Protein AF-A0A2D6EZR2-F1 (afdb_monomer_lite)

pLDDT: mean 89.32, std 11.62, range [48.03, 97.94]

Secondary structure (DSSP, 8-state):
-HHHHHHHHTT-HHHHHHHHHHHHHHHHHHHHHHHHTTS---HHHHHHHHHH-HHHHHHHHHHHT--SHHHHHHHHHHH-GGGGG-HHHHHHHHH-TT-----

Radius of gyration: 16.13 Å; chains: 1; bounding box: 43×36×36 Å

Structure (mmCIF, N/CA/C/O backbone):
data_AF-A0A2D6EZR2-F1
#
_entry.id   AF-A0A2D6EZR2-F1
#
loop_
_atom_site.group_PDB
_atom_site.id
_atom_site.type_symbol
_atom_site.label_atom_id
_atom_site.label_alt_id
_atom_site.label_comp_id
_atom_site.label_asym_id
_atom_site.label_entity_id
_atom_site.label_seq_id
_atom_site.pdbx_PDB_ins_code
_atom_site.Cartn_x
_atom_site.Cartn_y
_atom_site.Cartn_z
_atom_site.occupancy
_atom_site.B_iso_or_equiv
_atom_site.auth_seq_id
_atom_site.auth_comp_id
_atom_site.auth_asym_id
_atom_site.auth_atom_id
_atom_site.pdbx_PDB_model_num
ATOM 1 N N . MET A 1 1 ? 32.219 -17.964 -10.263 1.00 48.03 1 MET A N 1
ATOM 2 C CA . MET A 1 1 ? 31.200 -17.883 -11.337 1.00 48.03 1 MET A CA 1
ATOM 3 C C . MET A 1 1 ? 29.995 -17.030 -10.932 1.00 48.03 1 MET A C 1
ATOM 5 O O . MET A 1 1 ? 29.201 -16.687 -11.798 1.00 48.03 1 MET A O 1
ATOM 9 N N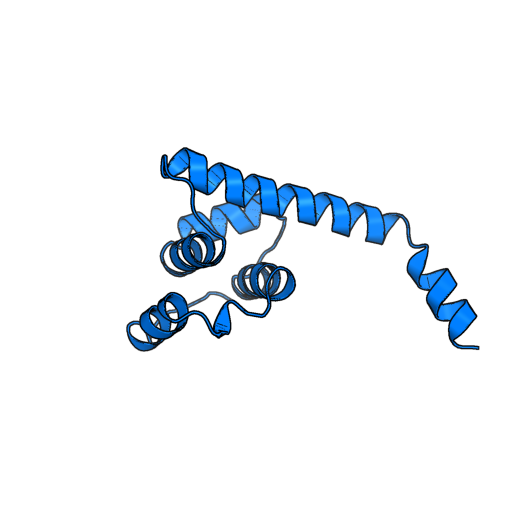 . ASP A 1 2 ? 29.881 -16.636 -9.661 1.00 58.06 2 ASP A N 1
ATOM 10 C CA . ASP A 1 2 ? 28.706 -15.923 -9.141 1.00 58.06 2 ASP A CA 1
ATOM 11 C C . ASP A 1 2 ? 28.730 -14.414 -9.393 1.00 58.06 2 ASP A C 1
ATOM 13 O O . ASP A 1 2 ? 27.693 -13.836 -9.676 1.00 58.06 2 ASP A O 1
ATOM 17 N N . ILE A 1 3 ? 29.907 -13.780 -9.431 1.00 63.03 3 ILE A N 1
ATOM 18 C CA . ILE A 1 3 ? 30.030 -12.337 -9.717 1.00 63.03 3 ILE A CA 1
ATOM 19 C C . ILE A 1 3 ? 29.526 -11.998 -11.127 1.00 63.03 3 ILE A C 1
ATOM 21 O O . ILE A 1 3 ? 28.819 -11.015 -11.310 1.00 63.03 3 ILE A O 1
ATOM 25 N N . VAL A 1 4 ? 29.839 -12.835 -12.120 1.00 59.41 4 VAL A N 1
ATOM 26 C CA . VAL A 1 4 ? 29.399 -12.624 -13.508 1.00 59.41 4 VAL A CA 1
ATOM 27 C C . VAL A 1 4 ? 27.883 -12.801 -13.632 1.00 59.41 4 VAL A C 1
ATOM 29 O O . VAL A 1 4 ? 27.243 -11.996 -14.296 1.00 59.41 4 VAL A O 1
ATOM 32 N N . LYS A 1 5 ? 27.285 -13.777 -12.933 1.00 58.00 5 LYS A N 1
ATOM 33 C CA . LYS A 1 5 ? 25.820 -13.925 -12.865 1.00 58.00 5 LYS A CA 1
ATOM 34 C C . LYS A 1 5 ? 25.151 -12.743 -12.160 1.00 58.00 5 LYS A C 1
ATOM 36 O O . LYS A 1 5 ? 24.130 -12.269 -12.638 1.00 58.00 5 LYS A O 1
ATOM 41 N N . THR A 1 6 ? 25.739 -12.231 -11.080 1.00 57.53 6 THR A N 1
ATOM 42 C CA . THR A 1 6 ? 25.234 -11.046 -10.370 1.00 57.53 6 THR A CA 1
ATOM 43 C C . THR A 1 6 ? 25.328 -9.781 -11.223 1.00 57.53 6 THR A C 1
ATOM 45 O O . THR A 1 6 ? 24.393 -8.990 -11.227 1.00 57.53 6 THR A O 1
ATOM 48 N N . ILE A 1 7 ? 26.411 -9.596 -11.985 1.00 60.84 7 ILE A N 1
ATOM 49 C CA . ILE A 1 7 ? 26.564 -8.458 -12.905 1.00 60.84 7 ILE A CA 1
ATOM 50 C C . ILE A 1 7 ? 25.560 -8.565 -14.058 1.00 60.84 7 ILE A C 1
ATOM 52 O O . ILE A 1 7 ? 24.853 -7.602 -14.321 1.00 60.84 7 ILE A O 1
ATOM 56 N N . ILE A 1 8 ? 25.433 -9.736 -14.692 1.00 59.50 8 ILE A N 1
ATOM 57 C CA . ILE A 1 8 ? 24.481 -9.951 -15.792 1.00 59.50 8 ILE A CA 1
ATOM 58 C C . ILE A 1 8 ? 23.031 -9.751 -15.313 1.00 59.50 8 ILE A C 1
ATOM 60 O O . ILE A 1 8 ? 22.269 -9.064 -15.986 1.00 59.50 8 ILE A O 1
ATOM 64 N N . ASN A 1 9 ? 22.667 -10.249 -14.124 1.00 56.34 9 ASN A N 1
ATOM 65 C CA . ASN A 1 9 ? 21.323 -10.059 -13.561 1.00 56.34 9 ASN A CA 1
ATOM 66 C C . ASN A 1 9 ? 21.025 -8.601 -13.170 1.00 56.34 9 ASN A C 1
ATOM 68 O O . ASN A 1 9 ? 19.887 -8.167 -13.300 1.00 56.34 9 ASN A O 1
ATOM 72 N N . ASN A 1 10 ? 22.029 -7.818 -12.756 1.00 56.59 10 ASN A N 1
ATOM 73 C CA . ASN A 1 10 ? 21.879 -6.378 -12.486 1.00 56.59 10 ASN A CA 1
ATOM 74 C C . ASN A 1 10 ? 21.791 -5.511 -13.755 1.00 56.59 10 ASN A C 1
ATOM 76 O O . ASN A 1 10 ? 21.779 -4.284 -13.657 1.00 56.59 10 ASN A O 1
ATOM 80 N N . THR A 1 11 ? 21.758 -6.124 -14.940 1.00 67.00 11 THR A N 1
ATOM 81 C CA . THR A 1 11 ? 21.687 -5.415 -16.223 1.00 67.00 11 THR A CA 1
ATOM 82 C C . THR A 1 11 ? 20.395 -5.702 -16.976 1.00 67.00 11 THR A C 1
ATOM 84 O O . THR A 1 11 ? 20.356 -5.438 -18.170 1.00 67.00 11 THR A O 1
ATOM 87 N N . ASP A 1 12 ? 19.353 -6.246 -16.337 1.00 83.62 12 ASP A N 1
ATOM 88 C CA . ASP A 1 12 ? 18.046 -6.371 -16.988 1.00 83.62 12 ASP A CA 1
ATOM 89 C C . ASP A 1 12 ? 17.374 -4.985 -17.053 1.00 83.62 12 ASP A C 1
ATOM 91 O O . ASP A 1 12 ? 16.854 -4.495 -16.041 1.00 83.62 12 ASP A O 1
ATOM 95 N N . PRO A 1 13 ? 17.389 -4.312 -18.222 1.00 86.88 13 PRO A N 1
ATOM 96 C CA . PRO A 1 13 ? 16.846 -2.967 -18.336 1.00 86.88 13 PRO A CA 1
ATOM 97 C C . PRO A 1 13 ? 15.327 -2.952 -18.142 1.00 86.88 13 PRO A C 1
ATOM 99 O O . PRO A 1 13 ? 14.786 -1.923 -17.742 1.00 86.88 13 PRO A O 1
ATOM 102 N N . VAL A 1 14 ? 14.649 -4.076 -18.400 1.00 89.31 14 VAL A N 1
ATOM 103 C CA . VAL A 1 14 ? 13.202 -4.214 -18.235 1.00 89.31 14 VAL A CA 1
ATOM 104 C C . VAL A 1 14 ? 12.873 -4.216 -16.750 1.00 89.31 14 VAL A C 1
ATOM 106 O O . VAL A 1 14 ? 12.080 -3.394 -16.300 1.00 89.31 14 VAL A O 1
ATOM 109 N N . HIS A 1 15 ? 13.549 -5.059 -15.968 1.00 86.38 15 HIS A N 1
ATOM 110 C CA . HIS A 1 15 ? 13.362 -5.097 -14.519 1.00 86.38 15 HIS A CA 1
ATOM 111 C C . HIS A 1 15 ? 13.646 -3.741 -13.856 1.00 86.38 15 HIS A C 1
ATOM 113 O O . HIS A 1 15 ? 12.838 -3.258 -13.067 1.00 86.38 15 HIS A O 1
ATOM 119 N N . ILE A 1 16 ? 14.745 -3.077 -14.234 1.00 88.38 16 ILE A N 1
ATOM 120 C CA . ILE A 1 16 ? 15.097 -1.750 -13.701 1.00 88.38 16 ILE A CA 1
ATOM 121 C C . ILE A 1 16 ? 14.037 -0.700 -14.061 1.00 88.38 16 ILE A C 1
ATOM 123 O O . ILE A 1 16 ? 13.725 0.165 -13.238 1.00 88.38 16 ILE A O 1
ATOM 127 N N . ALA A 1 17 ? 13.501 -0.740 -15.284 1.00 89.50 17 ALA A N 1
ATOM 128 C CA . ALA A 1 17 ? 12.430 0.161 -15.696 1.00 89.50 17 ALA A CA 1
ATOM 129 C C . ALA A 1 17 ? 11.176 -0.056 -14.839 1.00 89.50 17 ALA A C 1
ATOM 131 O O . ALA A 1 17 ? 10.663 0.914 -14.280 1.00 89.50 17 ALA A O 1
ATOM 132 N N . TYR A 1 18 ? 10.767 -1.314 -14.646 1.00 89.06 18 TYR A N 1
ATOM 133 C CA . TYR A 1 18 ? 9.628 -1.664 -13.798 1.00 89.06 18 TYR A CA 1
ATOM 134 C C . TYR A 1 18 ? 9.816 -1.229 -12.344 1.00 89.06 18 TYR A C 1
ATOM 136 O O . TYR A 1 18 ? 8.910 -0.626 -11.776 1.00 89.06 18 TYR A O 1
ATOM 144 N N . GLU A 1 19 ? 10.982 -1.460 -11.730 1.00 88.38 19 GLU A N 1
ATOM 145 C CA . GLU A 1 19 ? 11.215 -1.033 -10.342 1.00 88.38 19 GLU A CA 1
ATOM 146 C C . GLU A 1 19 ? 11.137 0.492 -10.181 1.00 88.38 19 GLU A C 1
ATOM 148 O O . GLU A 1 19 ? 10.579 0.996 -9.201 1.00 88.38 19 GLU A O 1
ATOM 153 N N . ARG A 1 20 ? 11.669 1.248 -11.151 1.00 90.81 20 ARG A N 1
ATOM 154 C CA . ARG A 1 20 ? 11.610 2.718 -11.139 1.00 90.81 20 ARG A CA 1
ATOM 155 C C . ARG A 1 20 ? 10.193 3.235 -11.330 1.00 90.81 20 ARG A C 1
ATOM 157 O O . ARG A 1 20 ? 9.782 4.145 -10.610 1.00 90.81 20 ARG A O 1
ATOM 164 N N . GLU A 1 21 ? 9.471 2.676 -12.292 1.00 92.19 21 GLU A N 1
ATOM 165 C CA . GLU A 1 21 ? 8.083 3.035 -12.566 1.00 92.19 21 GLU A CA 1
ATOM 166 C C . GLU A 1 21 ? 7.199 2.719 -11.363 1.00 92.19 21 GLU A C 1
ATOM 168 O O . GLU A 1 21 ? 6.483 3.592 -10.877 1.00 92.19 21 GLU A O 1
ATOM 173 N N . TYR A 1 22 ? 7.349 1.530 -10.784 1.00 92.00 22 TYR A N 1
ATOM 174 C CA . TYR A 1 22 ? 6.647 1.144 -9.569 1.00 92.00 22 TYR A CA 1
ATOM 175 C C . TYR A 1 22 ? 6.952 2.094 -8.401 1.00 92.00 22 TYR A C 1
ATOM 177 O O . TYR A 1 22 ? 6.035 2.590 -7.743 1.00 92.00 22 TYR A O 1
ATOM 185 N N . GLY A 1 23 ? 8.229 2.409 -8.154 1.00 93.38 23 GLY A N 1
ATOM 186 C CA . GLY A 1 23 ? 8.614 3.361 -7.111 1.00 93.38 23 GLY A CA 1
ATOM 187 C C . GLY A 1 23 ? 7.974 4.739 -7.313 1.00 93.38 23 GLY A C 1
ATOM 188 O O . GLY A 1 23 ? 7.520 5.364 -6.353 1.00 93.38 23 GLY A O 1
ATOM 189 N N . HIS A 1 24 ? 7.878 5.194 -8.564 1.00 95.69 24 HIS A N 1
ATOM 190 C CA . HIS A 1 24 ? 7.189 6.429 -8.919 1.00 95.69 24 HIS A CA 1
ATOM 191 C C . HIS A 1 24 ? 5.677 6.349 -8.654 1.00 95.69 24 HIS A C 1
ATOM 193 O O . HIS A 1 24 ? 5.140 7.222 -7.971 1.00 95.69 24 HIS A O 1
ATOM 199 N N . LEU A 1 25 ? 5.002 5.294 -9.120 1.00 96.38 25 LEU A N 1
ATOM 200 C CA . LEU A 1 25 ? 3.565 5.068 -8.917 1.00 96.38 25 LEU A CA 1
ATOM 201 C C . LEU A 1 25 ? 3.204 4.992 -7.428 1.00 96.38 25 LEU A C 1
ATOM 203 O O . LEU A 1 25 ? 2.256 5.643 -6.982 1.00 96.38 25 LEU A O 1
ATOM 207 N N . PHE A 1 26 ? 4.015 4.296 -6.630 1.00 96.44 26 PHE A N 1
ATOM 208 C CA . PHE A 1 26 ? 3.847 4.204 -5.181 1.00 96.44 26 PHE A CA 1
ATOM 209 C C . PHE A 1 26 ? 3.896 5.581 -4.497 1.00 96.44 26 PHE A C 1
ATOM 211 O O . PHE A 1 26 ? 3.051 5.911 -3.656 1.00 96.44 26 PHE A O 1
ATOM 218 N N . LEU A 1 27 ? 4.870 6.419 -4.866 1.00 96.19 27 LEU A N 1
ATOM 219 C CA . LEU A 1 27 ? 4.999 7.778 -4.332 1.00 96.19 27 LEU A CA 1
ATOM 220 C C . LEU A 1 27 ? 3.880 8.704 -4.830 1.00 96.19 27 LEU A C 1
ATOM 222 O O . LEU A 1 27 ? 3.386 9.534 -4.059 1.00 96.19 27 LEU A O 1
ATOM 226 N N . CYS A 1 28 ? 3.437 8.543 -6.077 1.00 96.88 28 CYS A N 1
ATOM 227 C CA . CYS A 1 28 ? 2.263 9.225 -6.617 1.00 96.88 28 CYS A CA 1
ATOM 228 C C . CYS A 1 28 ? 1.003 8.871 -5.825 1.00 96.88 28 CYS A C 1
ATOM 230 O O . CYS A 1 28 ? 0.276 9.778 -5.421 1.00 96.88 28 CYS A O 1
ATOM 232 N N . PHE A 1 29 ? 0.790 7.595 -5.493 1.00 97.44 29 PHE A N 1
ATOM 233 C CA . PHE A 1 29 ? -0.309 7.181 -4.622 1.00 97.44 29 PHE A CA 1
ATOM 234 C C . PHE A 1 29 ? -0.208 7.828 -3.235 1.00 97.44 29 PHE A C 1
ATOM 236 O O . PHE A 1 29 ? -1.172 8.414 -2.742 1.00 97.44 29 PHE A O 1
ATOM 2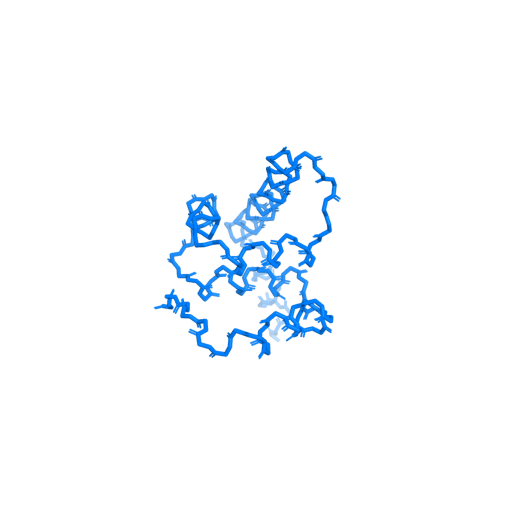43 N N . CYS A 1 30 ? 0.970 7.793 -2.606 1.00 97.38 30 CYS A N 1
ATOM 244 C CA . CYS A 1 30 ? 1.173 8.416 -1.295 1.00 97.38 30 CYS A CA 1
ATOM 245 C C . CYS A 1 30 ? 0.885 9.930 -1.321 1.00 97.38 30 CYS A C 1
ATOM 247 O O . CYS A 1 30 ? 0.280 10.476 -0.391 1.00 97.38 30 CYS A O 1
ATOM 249 N N . THR A 1 31 ? 1.273 10.602 -2.405 1.00 97.50 31 THR A N 1
ATOM 250 C CA . THR A 1 31 ? 0.995 12.025 -2.645 1.00 97.50 31 THR A CA 1
ATOM 251 C C . THR A 1 31 ? -0.499 12.270 -2.848 1.00 97.50 31 THR A C 1
ATOM 253 O O . THR A 1 31 ? -1.065 13.157 -2.209 1.00 97.50 31 THR A O 1
ATOM 256 N N . PHE A 1 32 ? -1.161 11.447 -3.662 1.00 97.31 32 PHE A N 1
ATOM 257 C CA . PHE A 1 32 ? -2.606 11.479 -3.877 1.00 97.31 32 PHE A CA 1
ATOM 258 C C . PHE A 1 32 ? -3.376 11.375 -2.556 1.00 97.31 32 PHE A C 1
ATOM 260 O O . PHE A 1 32 ? -4.249 12.201 -2.290 1.00 97.31 32 PHE A O 1
ATOM 267 N N . ILE A 1 33 ? -3.004 10.442 -1.674 1.00 97.81 33 ILE A N 1
ATOM 268 C CA . ILE A 1 33 ? -3.637 10.308 -0.355 1.00 97.81 33 ILE A CA 1
ATOM 269 C C . ILE A 1 33 ? -3.465 11.582 0.481 1.00 97.81 33 ILE A C 1
ATOM 271 O O . ILE A 1 33 ? -4.422 12.029 1.117 1.00 97.81 33 ILE A O 1
ATOM 275 N N . CYS A 1 34 ? -2.282 12.203 0.463 1.00 97.94 34 CYS A N 1
ATOM 276 C CA . CYS A 1 34 ? -2.055 13.464 1.173 1.00 97.94 34 CYS A CA 1
ATOM 277 C C . CYS A 1 34 ? -2.943 14.601 0.641 1.00 97.94 34 CYS A C 1
ATOM 279 O O . CYS A 1 34 ? -3.459 15.391 1.435 1.00 97.94 34 CYS A O 1
ATOM 281 N N . ILE A 1 35 ? -3.151 14.663 -0.679 1.00 97.75 35 ILE A N 1
ATOM 282 C CA . ILE A 1 35 ? -4.020 15.652 -1.334 1.00 97.75 35 ILE A CA 1
ATOM 283 C C . ILE A 1 35 ? -5.484 15.410 -0.955 1.00 97.75 35 ILE A C 1
ATOM 285 O O . ILE A 1 35 ? -6.141 16.316 -0.449 1.00 97.75 35 ILE A O 1
ATOM 289 N N . VAL A 1 36 ? -5.987 14.184 -1.123 1.00 96.19 36 VAL A N 1
ATOM 290 C CA . VAL A 1 36 ? -7.390 13.832 -0.832 1.00 96.19 36 VAL A CA 1
ATOM 291 C C . VAL A 1 36 ? -7.735 14.038 0.641 1.00 96.19 36 VAL A C 1
ATOM 293 O O . VAL A 1 36 ? -8.836 14.471 0.971 1.00 96.19 36 VAL A O 1
ATOM 296 N N . LYS A 1 37 ? -6.799 13.749 1.550 1.00 95.81 37 LYS A N 1
ATOM 297 C CA . LYS A 1 37 ? -6.986 13.986 2.989 1.00 95.81 37 LYS A CA 1
ATOM 298 C C . LYS A 1 37 ? -6.667 15.421 3.414 1.00 95.81 37 LYS A C 1
ATOM 300 O O . LYS A 1 37 ? -6.829 15.727 4.593 1.00 95.81 37 LYS A O 1
ATOM 305 N N . ASN A 1 38 ? -6.202 16.269 2.492 1.00 96.88 38 ASN A N 1
ATOM 306 C CA . ASN A 1 38 ? -5.713 17.624 2.749 1.00 96.88 38 ASN A CA 1
ATOM 307 C C . ASN A 1 38 ? -4.775 17.692 3.970 1.00 96.88 38 ASN A C 1
ATOM 309 O O . ASN A 1 38 ? -4.909 18.534 4.861 1.00 96.88 38 ASN A O 1
ATOM 313 N N . LYS A 1 39 ? -3.862 16.722 4.070 1.00 97.12 39 LYS A N 1
ATOM 314 C CA . LYS A 1 39 ? -2.982 16.549 5.226 1.00 97.12 39 LYS A CA 1
ATOM 315 C C . LYS A 1 39 ? -1.692 15.874 4.799 1.00 97.12 39 LYS A C 1
ATOM 317 O O . LYS A 1 39 ? -1.714 14.842 4.137 1.00 97.12 39 LYS A O 1
ATOM 322 N N . LYS A 1 40 ? -0.557 16.404 5.259 1.00 96.81 40 LYS A N 1
ATOM 323 C CA . LYS A 1 40 ? 0.736 15.731 5.108 1.00 96.81 40 LYS A CA 1
ATOM 324 C C . LYS A 1 40 ? 0.773 14.503 6.019 1.00 96.81 40 LYS A C 1
ATOM 326 O O . LYS A 1 40 ? 0.818 14.635 7.243 1.00 96.81 40 LYS A O 1
ATOM 331 N N . LEU A 1 41 ? 0.729 13.319 5.421 1.00 96.19 41 LEU A N 1
ATOM 332 C CA . LEU A 1 41 ? 0.761 12.042 6.126 1.00 96.19 41 LEU A CA 1
ATOM 333 C C . LEU A 1 41 ? 2.122 11.373 5.944 1.00 96.19 41 LEU A C 1
ATOM 335 O O . LEU A 1 41 ? 2.781 11.530 4.921 1.00 96.19 41 LEU A O 1
ATOM 339 N N . ASN A 1 42 ? 2.547 10.631 6.964 1.00 95.25 42 ASN A N 1
ATOM 340 C CA . ASN A 1 42 ? 3.691 9.735 6.849 1.00 95.25 42 ASN A CA 1
ATOM 341 C C . ASN A 1 42 ? 3.229 8.346 6.389 1.00 95.25 42 ASN A C 1
ATOM 343 O O . ASN A 1 42 ? 2.042 8.013 6.462 1.00 95.25 42 ASN A O 1
ATOM 347 N N . LEU A 1 43 ? 4.183 7.526 5.955 1.00 95.69 43 LEU A N 1
ATOM 348 C CA . LEU A 1 43 ? 3.897 6.208 5.403 1.00 95.69 43 LEU A CA 1
ATOM 349 C C . LEU A 1 43 ? 3.095 5.289 6.352 1.00 95.69 43 LEU A C 1
ATOM 351 O O . LEU A 1 43 ? 2.118 4.705 5.887 1.00 95.69 43 LEU A O 1
ATOM 355 N N . PRO A 1 44 ? 3.375 5.217 7.674 1.00 96.19 44 PRO A N 1
ATOM 356 C CA . PRO A 1 44 ? 2.545 4.436 8.595 1.00 96.19 44 PRO A CA 1
ATOM 357 C C . PRO A 1 44 ? 1.072 4.852 8.631 1.00 96.19 44 PRO A C 1
ATOM 359 O O . PRO A 1 44 ? 0.201 3.990 8.719 1.00 96.19 44 PRO A O 1
ATOM 362 N N . ASN A 1 45 ? 0.775 6.154 8.566 1.00 96.00 45 ASN A N 1
ATOM 363 C CA . ASN A 1 45 ? -0.608 6.633 8.542 1.00 96.00 45 ASN A CA 1
ATOM 364 C C . ASN A 1 45 ? -1.290 6.349 7.198 1.00 96.00 45 ASN A C 1
ATOM 366 O O . ASN A 1 45 ? -2.473 6.025 7.181 1.00 96.00 45 ASN A O 1
ATOM 370 N N . ILE A 1 46 ? -0.559 6.439 6.082 1.00 97.00 46 ILE A N 1
ATOM 371 C CA . ILE A 1 46 ? -1.080 6.069 4.756 1.00 97.00 46 ILE A CA 1
ATOM 372 C C . ILE A 1 46 ? -1.396 4.571 4.717 1.00 97.00 46 ILE A C 1
ATOM 374 O O . ILE A 1 46 ? -2.487 4.184 4.310 1.00 97.00 46 ILE A O 1
ATOM 378 N N . PHE A 1 47 ? -0.486 3.734 5.216 1.00 96.81 47 PHE A N 1
ATOM 379 C CA . PHE A 1 47 ? -0.711 2.295 5.311 1.00 96.81 47 PHE A CA 1
ATOM 380 C C . PHE A 1 47 ? -1.897 1.955 6.220 1.00 96.81 47 PHE A C 1
ATOM 382 O O . PHE A 1 47 ? -2.705 1.097 5.886 1.00 96.81 47 PHE A O 1
ATOM 389 N N . LEU A 1 48 ? -2.059 2.664 7.342 1.00 95.50 48 LEU A N 1
ATOM 390 C CA . LEU A 1 48 ? -3.218 2.490 8.216 1.00 95.50 48 LEU A CA 1
ATOM 391 C C . LEU A 1 48 ? -4.541 2.812 7.501 1.00 95.50 48 LEU A C 1
ATOM 393 O O . LEU A 1 48 ? -5.489 2.041 7.621 1.00 95.50 48 LEU A O 1
ATOM 397 N N . LEU A 1 49 ? -4.602 3.907 6.734 1.00 95.50 49 LEU A N 1
ATOM 398 C CA . LEU A 1 49 ? -5.778 4.241 5.916 1.00 95.50 49 LEU A CA 1
ATOM 399 C C . LEU A 1 49 ? -6.077 3.145 4.890 1.00 95.50 49 LEU A C 1
ATOM 401 O O . LEU A 1 49 ? -7.233 2.790 4.681 1.00 95.50 49 LEU A O 1
ATOM 405 N N . LEU A 1 50 ? -5.031 2.590 4.283 1.00 95.31 50 LEU A N 1
ATOM 406 C CA . LEU A 1 50 ? -5.147 1.514 3.312 1.00 95.31 50 LEU A CA 1
ATOM 407 C C . LEU A 1 50 ? -5.667 0.212 3.945 1.00 95.31 50 LEU A C 1
ATOM 409 O O . LEU A 1 50 ? -6.469 -0.492 3.336 1.00 95.31 50 LEU A O 1
ATOM 413 N N . LEU A 1 51 ? -5.280 -0.104 5.183 1.00 93.75 51 LEU A N 1
ATOM 414 C CA . LEU A 1 51 ? -5.852 -1.237 5.924 1.00 93.75 51 LEU A CA 1
ATOM 415 C C . LEU A 1 51 ? -7.338 -1.022 6.254 1.00 93.75 51 LEU A C 1
ATOM 417 O O . LEU A 1 51 ? -8.124 -1.969 6.221 1.00 93.75 51 LEU A O 1
ATOM 421 N N . GLN A 1 52 ? -7.728 0.220 6.539 1.00 93.50 52 GLN A N 1
ATOM 422 C CA . GLN A 1 52 ? -9.087 0.593 6.943 1.00 93.50 52 GLN A CA 1
ATOM 423 C C . GLN A 1 52 ? -10.084 0.652 5.784 1.00 93.50 52 GLN A C 1
ATOM 425 O O . GLN A 1 52 ? -11.251 0.318 5.967 1.00 93.50 52 GLN A O 1
ATOM 430 N N . ASP A 1 53 ? -9.644 1.079 4.603 1.00 94.31 53 ASP A N 1
ATOM 431 C CA . ASP A 1 53 ? -10.534 1.400 3.490 1.00 94.31 53 ASP A CA 1
ATOM 432 C C . ASP A 1 53 ? -10.263 0.492 2.286 1.00 94.31 53 ASP A C 1
ATOM 434 O O . ASP A 1 53 ? -9.233 0.593 1.615 1.00 94.31 53 ASP A O 1
ATOM 438 N N . LYS A 1 54 ? -11.221 -0.394 1.993 1.00 93.88 54 LYS A N 1
ATOM 439 C CA . LYS A 1 54 ? -11.150 -1.287 0.831 1.00 93.88 54 LYS A CA 1
ATOM 440 C C . LYS A 1 54 ? -11.100 -0.506 -0.482 1.00 93.88 54 LYS A C 1
ATOM 442 O O . LYS A 1 54 ? -10.349 -0.894 -1.365 1.00 93.88 54 LYS A O 1
ATOM 447 N N . ASN A 1 55 ? -11.833 0.597 -0.617 1.00 94.62 55 ASN A N 1
ATOM 448 C CA . ASN A 1 55 ? -11.836 1.368 -1.861 1.00 94.62 55 ASN A CA 1
ATOM 449 C C . ASN A 1 55 ? -10.466 2.002 -2.115 1.00 94.62 55 ASN A C 1
ATOM 451 O O . ASN A 1 55 ? -10.019 2.051 -3.256 1.00 94.62 55 ASN A O 1
ATOM 455 N N . LEU A 1 56 ? -9.761 2.428 -1.061 1.00 95.44 56 LEU A N 1
ATOM 456 C CA . LEU A 1 56 ? -8.378 2.892 -1.201 1.00 95.44 56 LEU A CA 1
ATOM 457 C C . LEU A 1 56 ? -7.426 1.771 -1.628 1.00 95.44 56 LEU A C 1
ATOM 459 O O . LEU A 1 56 ? -6.504 2.044 -2.395 1.00 95.44 56 LEU A O 1
ATOM 463 N N . ARG A 1 57 ? -7.650 0.526 -1.181 1.00 95.75 57 ARG A N 1
ATOM 464 C CA . ARG A 1 57 ? -6.903 -0.634 -1.698 1.00 95.75 57 ARG A CA 1
ATOM 465 C C . ARG A 1 57 ? -7.175 -0.864 -3.173 1.00 95.75 57 ARG A C 1
ATOM 467 O O . ARG A 1 57 ? -6.221 -1.028 -3.916 1.00 95.75 57 ARG A O 1
ATOM 474 N N . GLU A 1 58 ? -8.434 -0.816 -3.601 1.00 96.19 58 GLU A N 1
ATOM 475 C CA . GLU A 1 58 ? -8.782 -0.967 -5.020 1.00 96.19 58 GLU A CA 1
ATOM 476 C C . GLU A 1 58 ? -8.163 0.146 -5.879 1.00 96.19 58 GLU A C 1
ATOM 478 O O . GLU A 1 58 ? -7.623 -0.122 -6.945 1.00 96.19 58 GLU A O 1
ATOM 483 N N . VAL A 1 59 ? -8.131 1.390 -5.392 1.00 96.38 59 VAL A N 1
ATOM 484 C CA . VAL A 1 59 ? -7.425 2.483 -6.083 1.00 96.38 59 VAL A CA 1
ATOM 485 C C . VAL A 1 59 ? -5.921 2.211 -6.172 1.00 96.38 59 VAL A C 1
ATOM 487 O O . VAL A 1 59 ? -5.331 2.430 -7.227 1.00 96.38 59 VAL A O 1
ATOM 490 N N . PHE A 1 60 ? -5.294 1.721 -5.098 1.00 97.00 60 PHE A N 1
ATOM 491 C CA . PHE A 1 60 ? -3.878 1.346 -5.130 1.00 97.00 60 PHE A CA 1
ATOM 492 C C . PHE A 1 60 ? -3.613 0.223 -6.139 1.00 97.00 60 PHE A C 1
ATOM 494 O O . PHE A 1 60 ? -2.678 0.339 -6.924 1.00 97.00 60 PHE A O 1
ATOM 501 N N . LYS A 1 61 ? -4.449 -0.823 -6.146 1.00 96.44 61 LYS A N 1
ATOM 502 C CA . LYS A 1 61 ? -4.392 -1.938 -7.104 1.00 96.44 61 LYS A CA 1
ATOM 503 C C . LYS A 1 61 ? -4.418 -1.446 -8.544 1.00 96.44 61 LYS A C 1
ATOM 505 O O . LYS A 1 61 ? -3.519 -1.766 -9.310 1.00 96.44 61 LYS A O 1
ATOM 510 N N . CYS A 1 62 ? -5.374 -0.577 -8.868 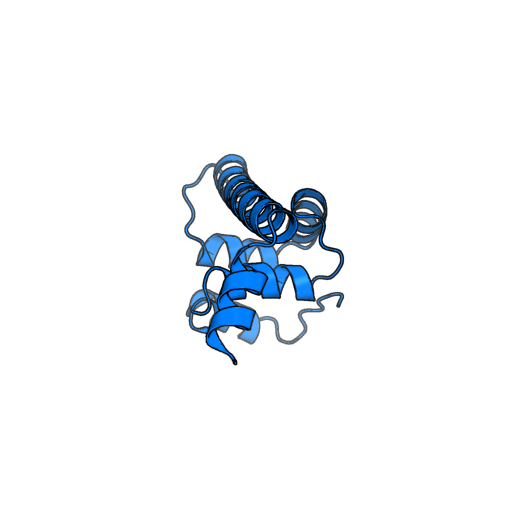1.00 95.50 62 CYS A N 1
ATOM 511 C CA . CYS A 1 62 ? -5.490 0.014 -10.200 1.00 95.50 62 CYS A CA 1
ATOM 512 C C . CYS A 1 62 ? -4.287 0.887 -10.590 1.00 95.50 62 CYS A C 1
ATOM 514 O O . CYS A 1 62 ? -3.912 0.910 -11.755 1.00 95.50 62 CYS A O 1
ATOM 516 N N . ILE A 1 63 ? -3.704 1.642 -9.651 1.00 94.69 63 ILE A N 1
ATOM 517 C CA . ILE A 1 63 ? -2.576 2.547 -9.944 1.00 94.69 63 ILE A CA 1
ATOM 518 C C . ILE A 1 63 ? -1.261 1.780 -10.091 1.00 94.69 63 ILE A C 1
ATOM 520 O O . ILE A 1 63 ? -0.447 2.135 -10.936 1.00 94.69 63 ILE A O 1
ATOM 524 N N . CYS A 1 64 ? -1.038 0.777 -9.245 1.00 94.12 64 CYS A N 1
ATOM 525 C CA . CYS A 1 64 ? 0.221 0.039 -9.169 1.00 94.12 64 CYS A CA 1
ATOM 526 C C . CYS A 1 64 ? 0.205 -1.280 -9.953 1.00 94.12 64 CYS A C 1
ATOM 528 O O . CYS A 1 64 ? 1.189 -2.007 -9.869 1.00 94.12 64 CYS A O 1
ATOM 530 N N . ASP A 1 65 ? -0.885 -1.577 -10.667 1.00 92.94 65 ASP A N 1
ATOM 531 C CA . ASP A 1 65 ? -1.091 -2.811 -11.436 1.00 92.94 65 ASP A CA 1
ATOM 532 C C . ASP A 1 65 ? -0.854 -4.081 -10.597 1.00 92.94 65 ASP A C 1
ATOM 534 O O . ASP A 1 65 ? -0.062 -4.957 -10.936 1.00 92.94 65 ASP A O 1
ATOM 538 N N . VAL A 1 66 ? -1.510 -4.142 -9.433 1.00 93.94 66 VAL A N 1
ATOM 539 C CA . VAL A 1 66 ? -1.488 -5.312 -8.537 1.00 93.94 66 VAL A CA 1
ATOM 540 C C . VAL A 1 66 ? -2.903 -5.825 -8.302 1.00 93.94 66 VAL A C 1
ATOM 542 O O . VAL A 1 66 ? -3.852 -5.044 -8.293 1.00 93.94 66 VAL A O 1
ATOM 545 N N . GLU A 1 67 ? -3.070 -7.126 -8.080 1.00 92.62 67 GLU A N 1
ATOM 546 C CA . GLU A 1 67 ? -4.391 -7.769 -8.122 1.00 92.62 67 GLU A CA 1
ATOM 547 C C . GLU A 1 67 ? -4.927 -8.095 -6.722 1.00 92.62 67 GLU A C 1
ATOM 549 O O . GLU A 1 67 ? -6.122 -7.967 -6.434 1.00 92.62 67 GLU A O 1
ATOM 554 N N . THR A 1 68 ? -4.038 -8.482 -5.809 1.00 94.69 68 THR A N 1
ATOM 555 C CA . THR A 1 68 ? -4.421 -9.058 -4.512 1.00 94.69 68 THR A CA 1
ATOM 556 C C . THR A 1 68 ? -4.153 -8.101 -3.356 1.00 94.69 68 THR A C 1
ATOM 558 O O . THR A 1 68 ? -3.207 -7.312 -3.382 1.00 94.69 68 THR A O 1
ATOM 561 N N . ASP A 1 69 ? -4.936 -8.180 -2.271 1.00 94.38 69 ASP A N 1
ATOM 562 C CA . ASP A 1 69 ? -4.610 -7.417 -1.054 1.00 94.38 69 ASP A CA 1
ATOM 563 C C . ASP A 1 69 ? -3.231 -7.831 -0.502 1.00 94.38 69 ASP A C 1
ATOM 565 O O . ASP A 1 69 ? -2.552 -7.020 0.126 1.00 94.38 69 ASP A O 1
ATOM 569 N N . TYR A 1 70 ? -2.787 -9.067 -0.762 1.00 93.94 70 TYR A N 1
ATOM 570 C CA . TYR A 1 70 ? -1.462 -9.557 -0.376 1.00 93.94 70 TYR A CA 1
ATOM 571 C C . TYR A 1 70 ? -0.356 -8.742 -1.045 1.00 93.94 70 TYR A C 1
ATOM 573 O O . TYR A 1 70 ? 0.557 -8.275 -0.361 1.00 93.94 70 TYR A O 1
ATOM 581 N N . GLU A 1 71 ? -0.448 -8.542 -2.360 1.00 94.50 71 GLU A N 1
ATOM 582 C CA . GLU A 1 71 ? 0.512 -7.740 -3.117 1.00 94.50 71 GLU A CA 1
ATOM 583 C C . GLU A 1 71 ? 0.525 -6.301 -2.626 1.00 94.50 71 GLU A C 1
ATOM 585 O O . GLU A 1 71 ? 1.600 -5.771 -2.365 1.00 94.50 71 GLU A O 1
ATOM 590 N N . VAL A 1 72 ? -0.644 -5.710 -2.360 1.00 95.00 72 VAL A N 1
ATOM 591 C CA . VAL A 1 72 ? -0.724 -4.368 -1.767 1.00 95.00 72 VAL A CA 1
A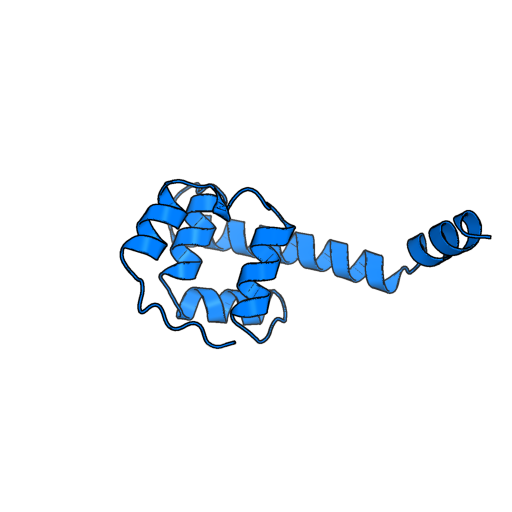TOM 592 C C . VAL A 1 72 ? 0.036 -4.294 -0.439 1.00 95.00 72 VAL A C 1
ATOM 594 O O . VAL A 1 72 ? 0.818 -3.369 -0.213 1.00 95.00 72 VAL A O 1
ATOM 597 N N . LEU A 1 73 ? -0.147 -5.259 0.464 1.00 94.38 73 LEU A N 1
ATOM 598 C CA . LEU A 1 73 ? 0.590 -5.265 1.732 1.00 94.38 73 LEU A CA 1
ATOM 599 C C . LEU A 1 73 ? 2.091 -5.472 1.526 1.00 94.38 73 LEU A C 1
ATOM 601 O O . LEU A 1 73 ? 2.907 -4.798 2.162 1.00 94.38 73 LEU A O 1
ATOM 605 N N . LYS A 1 74 ? 2.455 -6.400 0.639 1.00 94.00 74 LYS A N 1
ATOM 606 C CA . LYS A 1 74 ? 3.840 -6.713 0.291 1.00 94.00 74 LYS A CA 1
ATOM 607 C C . LYS A 1 74 ? 4.548 -5.474 -0.251 1.00 94.00 74 LYS A C 1
ATOM 609 O O . LYS A 1 74 ? 5.632 -5.162 0.226 1.00 94.00 74 LYS A O 1
ATOM 614 N N . CYS A 1 75 ? 3.901 -4.727 -1.136 1.00 94.50 75 CYS A N 1
ATOM 615 C CA . CYS A 1 75 ? 4.352 -3.455 -1.689 1.00 94.50 75 CYS A CA 1
ATOM 616 C C . CYS A 1 75 ? 4.779 -2.453 -0.602 1.00 94.50 75 CYS A C 1
ATOM 618 O O . CYS A 1 75 ? 5.884 -1.908 -0.643 1.00 94.50 75 CYS A O 1
ATOM 620 N N . PHE A 1 76 ? 3.939 -2.247 0.416 1.00 96.00 76 PHE A N 1
ATOM 621 C CA . PHE A 1 76 ? 4.255 -1.343 1.527 1.00 96.00 76 PHE A CA 1
ATOM 622 C C . PHE A 1 76 ? 5.372 -1.880 2.425 1.00 96.00 76 PHE A C 1
ATOM 624 O O . PHE A 1 76 ? 6.254 -1.121 2.825 1.00 96.00 76 PHE A O 1
ATOM 631 N N . LEU A 1 77 ? 5.359 -3.178 2.735 1.00 94.62 77 LEU A N 1
ATOM 632 C CA . LEU A 1 77 ? 6.369 -3.807 3.590 1.00 94.62 77 LEU A CA 1
ATOM 633 C C . LEU A 1 77 ? 7.734 -3.947 2.904 1.00 94.62 77 LEU A C 1
ATOM 635 O O . LEU A 1 77 ? 8.750 -3.957 3.590 1.00 94.62 77 LEU A O 1
ATOM 639 N N . GLN A 1 78 ? 7.780 -4.038 1.576 1.00 93.50 78 GLN A N 1
ATOM 640 C CA . GLN A 1 78 ? 9.023 -3.979 0.808 1.00 93.50 78 GLN A CA 1
ATOM 641 C C . GLN A 1 78 ? 9.605 -2.564 0.805 1.00 93.50 78 GLN A C 1
ATOM 643 O O . GLN A 1 78 ? 10.818 -2.414 0.920 1.00 93.50 78 GLN A O 1
ATOM 648 N N . HIS A 1 79 ? 8.753 -1.537 0.724 1.00 93.94 79 HIS A N 1
ATOM 649 C CA . HIS A 1 79 ? 9.193 -0.145 0.788 1.00 93.94 79 HIS A CA 1
ATOM 650 C C . HIS A 1 79 ? 9.693 0.241 2.190 1.00 93.94 79 HIS A C 1
ATOM 652 O O . HIS A 1 79 ? 10.748 0.856 2.328 1.00 93.94 79 HIS A O 1
ATOM 658 N N . ASP A 1 80 ? 8.956 -0.134 3.239 1.00 94.62 80 ASP A N 1
ATOM 659 C CA . ASP A 1 80 ? 9.371 0.046 4.630 1.00 94.62 80 ASP A CA 1
ATOM 660 C C . ASP A 1 80 ? 9.023 -1.199 5.466 1.00 94.62 80 ASP A C 1
ATOM 662 O O . ASP A 1 80 ? 7.908 -1.332 5.994 1.00 94.62 80 ASP A O 1
ATOM 666 N N . PRO A 1 81 ? 10.003 -2.100 5.675 1.00 94.69 81 PRO A N 1
ATOM 667 C CA . PRO A 1 81 ? 9.807 -3.292 6.485 1.00 94.69 81 PRO A CA 1
ATOM 668 C C . PRO A 1 81 ? 9.457 -2.978 7.932 1.00 94.69 81 PRO A C 1
ATOM 670 O O . PRO A 1 81 ? 8.989 -3.860 8.636 1.00 94.69 81 PRO A O 1
ATOM 673 N N . THR A 1 82 ? 9.670 -1.760 8.432 1.00 94.62 82 THR A N 1
ATOM 674 C CA . THR A 1 82 ? 9.417 -1.418 9.834 1.00 94.62 82 THR A CA 1
ATOM 675 C C . THR A 1 82 ? 7.944 -1.152 10.141 1.00 94.62 82 THR A C 1
ATOM 677 O O . THR A 1 82 ? 7.579 -1.113 11.320 1.00 94.62 82 THR A O 1
ATOM 680 N N . LEU A 1 83 ? 7.079 -1.065 9.124 1.00 94.00 83 LEU A N 1
ATOM 681 C CA . LEU A 1 83 ? 5.645 -0.803 9.282 1.00 94.00 83 LEU A CA 1
ATOM 682 C C . LEU A 1 83 ? 4.957 -1.802 10.222 1.00 94.00 83 LEU A C 1
ATOM 684 O O . LEU A 1 83 ? 4.194 -1.387 11.094 1.00 94.00 83 LEU A O 1
ATOM 688 N N . HIS A 1 84 ? 5.297 -3.094 10.160 1.00 87.75 84 HIS A N 1
ATOM 689 C CA . HIS A 1 84 ? 4.740 -4.103 11.077 1.00 87.75 84 HIS A CA 1
ATOM 690 C C . HIS A 1 84 ? 5.065 -3.831 12.561 1.00 87.75 84 HIS A C 1
ATOM 692 O O . HIS A 1 84 ? 4.406 -4.358 13.458 1.00 87.75 84 HIS A O 1
ATOM 698 N N . ARG A 1 85 ? 6.082 -3.007 12.853 1.00 90.69 85 ARG A N 1
ATOM 699 C CA . ARG A 1 85 ? 6.474 -2.620 14.218 1.00 90.69 85 ARG A CA 1
ATOM 700 C C . ARG A 1 85 ? 5.752 -1.376 14.719 1.00 90.69 85 ARG A C 1
ATOM 702 O O . ARG A 1 85 ? 5.765 -1.146 15.929 1.00 90.69 85 ARG A O 1
ATOM 709 N N . SER A 1 86 ? 5.116 -0.610 13.832 1.00 93.31 86 SER A N 1
ATOM 710 C CA . SER A 1 86 ? 4.396 0.614 14.182 1.00 93.31 86 SER A CA 1
ATOM 711 C C . SER A 1 86 ? 3.306 0.335 15.211 1.00 93.31 86 SER A C 1
ATOM 713 O O . SER A 1 86 ? 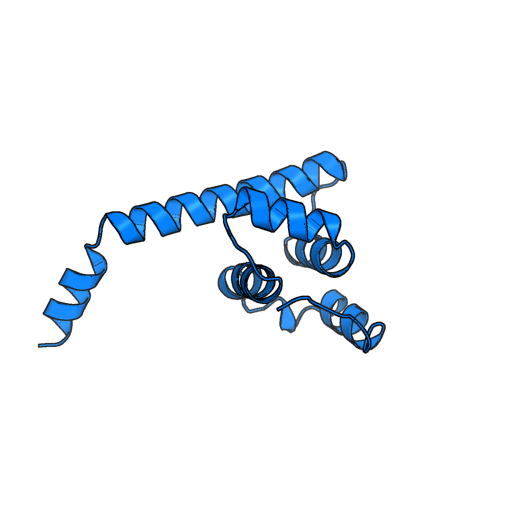2.445 -0.526 15.016 1.00 93.31 86 SER A O 1
ATOM 715 N N . LYS A 1 87 ? 3.311 1.115 16.298 1.00 91.88 87 LYS A N 1
ATOM 716 C CA . LYS A 1 87 ? 2.304 1.033 17.364 1.00 91.88 87 LYS A CA 1
ATOM 717 C C . LYS A 1 87 ? 0.883 1.166 16.811 1.00 91.88 87 LYS A C 1
ATOM 719 O O . LYS A 1 87 ? 0.005 0.415 17.212 1.00 91.88 87 LYS A O 1
ATOM 724 N N . TYR A 1 88 ? 0.665 2.088 15.873 1.00 88.88 88 TYR A N 1
ATOM 725 C CA . TYR A 1 88 ? -0.658 2.344 15.299 1.00 88.88 88 TYR A CA 1
ATOM 726 C C . TYR A 1 88 ? -1.178 1.156 14.487 1.00 88.88 88 TYR A C 1
ATOM 728 O O . TYR A 1 88 ? -2.337 0.782 14.631 1.00 88.88 88 TYR A O 1
ATOM 736 N N . ILE A 1 89 ? -0.304 0.529 13.696 1.00 92.50 89 ILE A N 1
ATOM 737 C CA . ILE A 1 89 ? -0.650 -0.643 12.884 1.00 92.50 89 ILE A CA 1
ATOM 738 C C . ILE A 1 89 ? -0.948 -1.835 13.796 1.00 92.50 89 ILE A C 1
ATOM 740 O O . ILE A 1 89 ? -1.991 -2.466 13.657 1.00 92.50 89 ILE A O 1
ATOM 744 N N . LYS A 1 90 ? -0.090 -2.096 14.791 1.00 91.69 90 LYS A N 1
ATOM 745 C CA . LYS A 1 90 ? -0.313 -3.164 15.780 1.00 91.69 90 LYS A CA 1
ATOM 746 C C . LYS A 1 90 ? -1.630 -2.996 16.533 1.00 91.69 90 LYS A C 1
ATOM 748 O O . LYS A 1 90 ? -2.389 -3.952 16.642 1.00 91.69 90 LYS A O 1
ATOM 753 N N . ASN A 1 91 ? -1.907 -1.787 17.019 1.00 93.06 91 ASN A N 1
ATOM 754 C CA . ASN A 1 91 ? -3.147 -1.491 17.732 1.00 93.06 91 ASN A CA 1
ATOM 755 C C . ASN A 1 91 ? -4.373 -1.695 16.838 1.00 93.06 91 ASN A C 1
ATOM 757 O O . ASN A 1 91 ? -5.369 -2.249 17.291 1.00 93.06 91 ASN A O 1
ATOM 761 N N . PHE A 1 92 ? -4.294 -1.272 15.574 1.00 93.38 92 PHE A N 1
ATOM 762 C CA . PHE A 1 92 ? -5.374 -1.467 14.616 1.00 93.38 92 PHE A CA 1
ATOM 763 C C . PHE A 1 92 ? -5.649 -2.951 14.359 1.00 93.38 92 PHE A C 1
ATOM 765 O O . PHE A 1 92 ? -6.790 -3.379 14.488 1.00 93.38 92 PHE A O 1
ATOM 772 N N . LEU A 1 93 ? -4.618 -3.747 14.069 1.00 91.00 93 LEU A N 1
ATOM 773 C CA . LEU A 1 93 ? -4.768 -5.185 13.828 1.00 91.00 93 LEU A CA 1
ATOM 774 C C . LEU A 1 93 ? -5.300 -5.922 15.064 1.00 91.00 93 LEU A C 1
ATOM 776 O O . LEU A 1 93 ? -6.179 -6.767 14.947 1.00 91.00 93 LEU A O 1
ATOM 780 N N . ALA A 1 94 ? -4.821 -5.566 16.260 1.00 91.50 94 ALA A N 1
ATOM 781 C CA . ALA A 1 94 ? -5.307 -6.155 17.507 1.00 91.50 94 ALA A CA 1
ATOM 782 C C . ALA A 1 94 ? -6.792 -5.852 17.769 1.00 91.50 94 ALA A C 1
ATOM 784 O O . ALA A 1 94 ? -7.487 -6.692 18.334 1.00 91.50 94 ALA A O 1
ATOM 785 N N . ALA A 1 95 ? -7.270 -4.674 17.356 1.00 92.88 95 ALA A N 1
ATOM 786 C CA . ALA A 1 95 ? -8.670 -4.270 17.477 1.00 92.88 95 ALA A CA 1
ATOM 787 C C . ALA A 1 95 ? -9.578 -4.828 16.364 1.00 92.88 95 ALA A C 1
ATOM 789 O O . ALA A 1 95 ? -10.793 -4.777 16.509 1.00 92.88 95 ALA A O 1
ATOM 790 N N . ASN A 1 96 ? -9.007 -5.345 15.270 1.00 91.94 96 ASN A N 1
ATOM 791 C CA . ASN A 1 96 ? -9.730 -5.832 14.090 1.00 91.94 96 ASN A CA 1
ATOM 792 C C . ASN A 1 96 ? -9.228 -7.236 13.721 1.00 91.94 96 ASN A C 1
ATOM 794 O O . ASN A 1 96 ? -8.702 -7.461 12.631 1.00 91.94 96 ASN A O 1
ATOM 798 N N . GLN A 1 97 ? -9.336 -8.181 14.660 1.00 86.62 97 GLN A N 1
ATOM 799 C CA . GLN A 1 97 ? -8.861 -9.559 14.460 1.00 86.62 97 GLN A CA 1
ATOM 800 C C . GLN A 1 97 ? -9.627 -10.300 13.353 1.00 86.62 97 GLN A C 1
ATOM 802 O O . GLN A 1 97 ? -9.133 -11.281 12.806 1.00 86.62 97 GLN A O 1
ATOM 807 N N . ASP A 1 98 ? -10.822 -9.823 13.015 1.00 86.94 98 ASP A N 1
ATOM 808 C CA . ASP A 1 98 ? -11.705 -10.323 11.968 1.00 86.94 98 ASP A CA 1
ATOM 809 C C . ASP A 1 98 ? -11.508 -9.626 10.612 1.00 86.94 98 ASP A C 1
ATOM 811 O O . ASP A 1 98 ? -12.268 -9.896 9.679 1.00 86.94 98 ASP A O 1
ATOM 815 N N . LEU A 1 99 ? -10.496 -8.756 10.472 1.00 84.12 99 LEU A N 1
ATOM 816 C CA . LEU A 1 99 ? -10.188 -8.072 9.216 1.00 84.12 99 LEU A CA 1
ATOM 817 C C . LEU A 1 99 ? -10.018 -9.085 8.073 1.00 84.12 99 LEU A C 1
ATOM 819 O O . LEU A 1 99 ? -9.052 -9.847 8.026 1.00 84.12 99 LEU A O 1
ATOM 823 N N . ARG A 1 100 ? -10.948 -9.056 7.113 1.00 80.50 100 ARG A N 1
ATOM 824 C CA . ARG A 1 100 ? -10.917 -9.918 5.927 1.00 80.50 100 ARG A CA 1
ATOM 825 C C . ARG A 1 100 ? -10.259 -9.194 4.762 1.00 80.50 100 ARG A C 1
ATOM 827 O O . ARG A 1 100 ? -10.866 -8.323 4.140 1.00 80.50 100 ARG A O 1
ATOM 834 N N . LEU A 1 101 ? -9.022 -9.577 4.473 1.00 80.75 101 LEU A N 1
ATOM 835 C CA . LEU A 1 101 ? -8.327 -9.201 3.246 1.00 80.75 101 LEU A CA 1
ATOM 836 C C . LEU A 1 101 ? -8.586 -10.257 2.172 1.00 80.75 101 LEU A C 1
ATOM 838 O O . LEU A 1 101 ? -8.680 -11.446 2.474 1.00 80.75 101 LEU A O 1
ATOM 842 N N . THR A 1 102 ? -8.756 -9.806 0.933 1.00 74.25 102 THR A N 1
ATOM 843 C 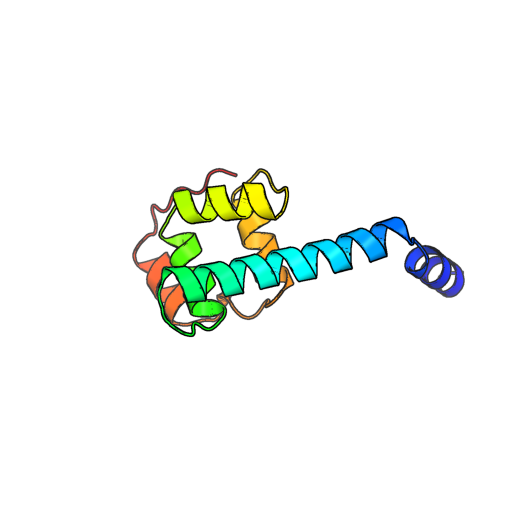CA . THR A 1 102 ? -8.968 -10.687 -0.222 1.00 74.25 102 THR A CA 1
ATOM 844 C C . THR A 1 102 ? -7.611 -10.948 -0.862 1.00 74.25 102 THR A C 1
ATOM 846 O O . THR A 1 102 ? -7.055 -10.064 -1.517 1.00 74.25 102 THR A O 1
ATOM 849 N N . PHE A 1 103 ? -7.055 -12.123 -0.573 1.00 72.19 103 PHE A N 1
ATOM 850 C CA . PHE A 1 103 ? -5.774 -12.592 -1.096 1.00 72.19 103 PHE A CA 1
ATOM 851 C C . PHE A 1 103 ? -5.953 -13.384 -2.382 1.00 72.19 103 PHE A C 1
ATOM 853 O O . PHE A 1 103 ? -6.989 -14.078 -2.496 1.00 72.19 103 PHE A O 1
#

Sequence (103 aa):
MDIVKTIINNTDPVHIAYEREYGHLFLCFCTFICIVKNKKLNLPNIFLLLLQDKNLREVFKCICDVETDYEVLKCFLQHDPTLHRSKYIKNFLAANQDLRLTF

Foldseek 3Di:
DVVVVVVVVVPPVVVVVLVVQLVVLVVVLLVVVCVVVVHDDDLLVVVVVCLVDVVSVVVSCVSNVHDFVVVVVVSSCVVPVCSVVDPSVVVVCVVCVVRDTGD